Protein AF-A0A1G5S3S0-F1 (afdb_monomer_lite)

Radius of gyration: 12.98 Å; chains: 1; bounding box: 31×19×31 Å

Structure (mmCIF, N/CA/C/O backbone):
data_AF-A0A1G5S3S0-F1
#
_entry.id   AF-A0A1G5S3S0-F1
#
loop_
_atom_site.group_PDB
_atom_site.id
_atom_site.type_symbol
_atom_site.label_atom_id
_atom_site.label_alt_id
_atom_site.label_comp_id
_atom_site.label_asym_id
_atom_site.label_entity_id
_atom_site.label_seq_id
_atom_site.pdbx_PDB_ins_code
_atom_site.Cartn_x
_atom_site.Cartn_y
_atom_site.Cartn_z
_atom_site.occupancy
_atom_site.B_iso_or_equiv
_atom_site.auth_seq_id
_atom_site.auth_comp_id
_atom_site.auth_asym_id
_atom_site.auth_atom_id
_atom_site.pdbx_PDB_model_num
ATOM 1 N N . MET A 1 1 ? -1.199 -0.887 -15.481 1.00 78.81 1 MET A N 1
ATOM 2 C CA . MET A 1 1 ? -2.063 -1.424 -14.410 1.00 78.81 1 MET A CA 1
ATOM 3 C C . MET A 1 1 ? -2.204 -0.354 -13.356 1.00 78.81 1 MET A C 1
ATOM 5 O O . MET A 1 1 ? -1.256 0.396 -13.162 1.00 78.81 1 MET A O 1
ATOM 9 N N . ASP A 1 2 ? -3.371 -0.253 -12.736 1.00 91.75 2 ASP A N 1
ATOM 10 C CA . ASP A 1 2 ? -3.634 0.743 -11.702 1.00 91.75 2 ASP A CA 1
ATOM 11 C C . ASP A 1 2 ? -3.624 0.066 -10.332 1.00 91.75 2 ASP A C 1
ATOM 13 O O . ASP A 1 2 ? -4.654 -0.145 -9.694 1.00 91.75 2 ASP A O 1
ATOM 17 N N . PHE A 1 3 ? -2.422 -0.321 -9.900 1.00 92.44 3 PHE A N 1
ATOM 18 C CA . PHE A 1 3 ? -2.255 -1.076 -8.663 1.00 92.44 3 PHE A CA 1
ATOM 19 C C . PHE A 1 3 ? -2.732 -0.301 -7.437 1.00 92.44 3 PHE A C 1
ATOM 21 O O . PHE A 1 3 ? -3.182 -0.916 -6.477 1.00 92.44 3 PHE A O 1
ATOM 28 N N . ILE A 1 4 ? -2.672 1.034 -7.462 1.00 95.12 4 ILE A N 1
ATOM 29 C CA . ILE A 1 4 ? -3.162 1.861 -6.357 1.00 95.12 4 ILE A CA 1
ATOM 30 C C . ILE A 1 4 ? -4.663 1.630 -6.169 1.00 95.12 4 ILE A C 1
ATOM 32 O O . ILE A 1 4 ? -5.095 1.292 -5.066 1.00 95.12 4 ILE A O 1
ATOM 36 N N . ASN A 1 5 ? -5.446 1.751 -7.243 1.00 95.88 5 ASN A N 1
ATOM 37 C CA . ASN A 1 5 ? -6.888 1.526 -7.176 1.00 95.88 5 ASN A CA 1
ATOM 38 C C . ASN A 1 5 ? -7.246 0.053 -6.935 1.00 95.88 5 ASN A C 1
ATOM 40 O O . ASN A 1 5 ? -8.218 -0.226 -6.231 1.00 95.88 5 ASN A O 1
ATOM 44 N N . ASP A 1 6 ? -6.474 -0.888 -7.478 1.00 95.25 6 ASP A N 1
ATOM 45 C CA . ASP A 1 6 ? -6.720 -2.319 -7.271 1.00 95.25 6 ASP A CA 1
ATOM 46 C C . ASP A 1 6 ? -6.477 -2.728 -5.809 1.00 95.25 6 ASP A C 1
ATOM 48 O O . ASP A 1 6 ? -7.331 -3.372 -5.196 1.00 95.25 6 ASP A O 1
ATOM 52 N N . PHE A 1 7 ? -5.365 -2.292 -5.204 1.00 95.38 7 PHE A N 1
ATOM 53 C CA . PHE A 1 7 ? -5.102 -2.530 -3.782 1.00 95.38 7 PHE A CA 1
ATOM 54 C C . PHE A 1 7 ? -6.139 -1.846 -2.888 1.00 95.38 7 PHE A C 1
ATOM 56 O O . PHE A 1 7 ? -6.577 -2.447 -1.908 1.00 95.38 7 PHE A O 1
ATOM 63 N N . ASP A 1 8 ? -6.566 -0.627 -3.226 1.00 96.00 8 ASP A N 1
ATOM 64 C CA . ASP A 1 8 ? -7.593 0.091 -2.468 1.00 96.00 8 ASP A CA 1
ATOM 65 C C . ASP A 1 8 ? -8.916 -0.685 -2.418 1.00 96.00 8 ASP A C 1
ATOM 67 O O . ASP A 1 8 ? -9.483 -0.878 -1.337 1.00 96.00 8 ASP A O 1
ATOM 71 N N . LYS A 1 9 ? -9.367 -1.199 -3.569 1.00 96.38 9 LYS A N 1
ATOM 72 C CA . LYS A 1 9 ? -10.568 -2.039 -3.657 1.00 96.38 9 LYS A CA 1
ATOM 73 C C . LYS A 1 9 ? -10.421 -3.312 -2.838 1.00 96.38 9 LYS A C 1
ATOM 75 O O . LYS A 1 9 ? -11.289 -3.589 -2.015 1.00 96.38 9 LYS A O 1
ATOM 80 N N . ILE A 1 10 ? -9.310 -4.037 -2.994 1.00 95.88 10 ILE A N 1
ATOM 81 C CA . ILE A 1 10 ? -9.066 -5.291 -2.264 1.00 95.88 10 ILE A CA 1
ATOM 82 C C . ILE A 1 10 ? -9.086 -5.055 -0.749 1.00 95.88 10 ILE A C 1
ATOM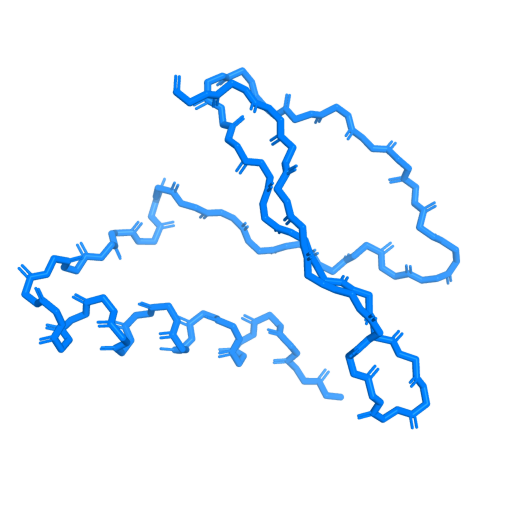 84 O O . ILE A 1 10 ? -9.741 -5.800 -0.020 1.00 95.88 10 ILE A O 1
ATOM 88 N N . ILE A 1 11 ? -8.414 -4.008 -0.258 1.00 95.50 11 ILE A N 1
ATOM 89 C CA . ILE A 1 11 ? -8.399 -3.667 1.172 1.00 95.50 11 ILE A CA 1
ATOM 90 C C . ILE A 1 11 ? -9.818 -3.359 1.661 1.00 95.50 11 ILE A C 1
ATOM 92 O O . ILE A 1 11 ? -10.243 -3.891 2.692 1.00 95.50 11 ILE A O 1
ATOM 96 N N . CYS A 1 12 ? -10.565 -2.530 0.929 1.00 95.38 12 CYS A N 1
ATOM 97 C CA . CYS A 1 12 ? -11.934 -2.165 1.291 1.00 95.38 12 CYS A CA 1
ATOM 98 C C . CYS A 1 12 ? -12.867 -3.385 1.312 1.00 95.38 12 CYS A C 1
ATOM 100 O O . CYS A 1 12 ? -13.586 -3.592 2.290 1.00 95.38 12 CYS A O 1
ATOM 102 N N . GLU A 1 13 ? -12.837 -4.209 0.268 1.00 96.81 13 GLU A N 1
ATOM 103 C CA . GLU A 1 13 ? -13.706 -5.379 0.121 1.00 96.81 13 GLU A CA 1
ATOM 104 C C . GLU A 1 13 ? -13.405 -6.439 1.182 1.00 96.81 13 GLU A C 1
ATOM 106 O O . GLU A 1 13 ? -14.299 -6.832 1.934 1.00 96.81 13 GLU A O 1
ATOM 111 N N . VAL A 1 14 ? -12.140 -6.852 1.309 1.00 96.81 14 VAL A N 1
ATOM 112 C CA . VAL A 1 14 ? -11.740 -7.898 2.261 1.00 96.81 14 VAL A CA 1
ATOM 113 C C . VAL A 1 14 ? -12.018 -7.455 3.695 1.00 96.81 14 VAL A C 1
ATOM 115 O O . VAL A 1 14 ? -12.593 -8.215 4.475 1.00 96.81 14 VAL A O 1
ATOM 118 N N . SER A 1 15 ? -11.668 -6.217 4.056 1.00 96.19 15 SER A N 1
ATOM 119 C CA . SER A 1 15 ? -11.919 -5.714 5.413 1.00 96.19 15 SER A CA 1
ATOM 120 C C . SER A 1 15 ? -13.414 -5.618 5.739 1.00 96.19 15 SER A C 1
ATOM 122 O O . SER A 1 15 ? -13.817 -5.917 6.867 1.00 96.19 15 SER A O 1
ATOM 124 N N . SER A 1 16 ? -14.246 -5.283 4.748 1.00 95.81 16 SER A N 1
ATOM 125 C CA . SER A 1 16 ? -15.706 -5.257 4.889 1.00 95.81 16 SER A CA 1
ATOM 126 C C . SER A 1 16 ? -16.286 -6.656 5.091 1.00 95.81 16 SER A C 1
ATOM 128 O O . SER A 1 16 ? -17.078 -6.854 6.011 1.00 95.81 16 SER A O 1
ATOM 130 N N . VAL A 1 17 ? -15.850 -7.644 4.299 1.00 97.44 17 VAL A N 1
ATOM 131 C CA . VAL A 1 17 ? -16.271 -9.053 4.439 1.00 97.44 17 VAL A CA 1
ATOM 132 C C . VAL A 1 17 ? -15.902 -9.614 5.815 1.00 97.44 17 VAL A C 1
ATOM 134 O O . VAL A 1 17 ? -16.669 -10.371 6.404 1.00 97.44 17 VAL A O 1
ATOM 137 N N . LEU A 1 18 ? -14.762 -9.199 6.368 1.00 97.00 18 LEU A N 1
ATOM 138 C CA . LEU A 1 18 ? -14.318 -9.591 7.708 1.00 97.00 18 LEU A CA 1
ATOM 139 C C . LEU A 1 18 ? -15.038 -8.840 8.847 1.00 97.00 18 LEU A C 1
ATOM 141 O O . LEU A 1 18 ? -14.701 -9.043 10.015 1.00 97.00 18 LEU A O 1
ATOM 145 N N . GLY A 1 19 ? -15.997 -7.958 8.537 1.00 96.38 19 GLY A N 1
ATOM 146 C CA . GLY A 1 19 ? -16.741 -7.163 9.521 1.00 96.38 19 GLY A CA 1
ATOM 147 C C . GLY A 1 19 ? -15.896 -6.097 10.228 1.00 96.38 19 GLY A C 1
ATOM 148 O O . GLY A 1 19 ? -16.281 -5.605 11.288 1.00 96.38 19 GLY A O 1
ATOM 149 N N . LYS A 1 20 ? -14.730 -5.752 9.671 1.00 95.31 20 LYS A N 1
ATOM 150 C CA . LYS A 1 20 ? -13.777 -4.781 10.229 1.00 95.31 20 LYS A CA 1
ATOM 151 C C . LYS A 1 20 ? -13.344 -3.786 9.149 1.00 95.31 20 LYS A C 1
ATOM 153 O O . LYS A 1 20 ? -12.158 -3.749 8.822 1.00 95.31 20 LYS A O 1
ATOM 158 N N . PRO A 1 21 ? -14.275 -3.000 8.574 1.00 94.69 21 PRO A N 1
ATOM 159 C CA . PRO A 1 21 ? -13.958 -2.096 7.476 1.00 94.69 21 PRO A CA 1
ATOM 160 C C . PRO A 1 21 ? -12.859 -1.114 7.889 1.00 94.69 21 PRO A C 1
ATOM 162 O O . PRO A 1 21 ? -12.946 -0.459 8.932 1.00 94.69 21 PRO A O 1
ATOM 165 N N . ILE A 1 22 ? -11.815 -1.011 7.070 1.00 94.25 22 ILE A N 1
ATOM 166 C CA . ILE A 1 22 ? -10.713 -0.079 7.312 1.00 94.25 22 ILE A CA 1
ATOM 167 C C . ILE A 1 22 ? -11.055 1.257 6.651 1.00 94.25 22 ILE A C 1
ATOM 169 O O . ILE A 1 22 ? -11.323 1.332 5.455 1.00 94.25 22 ILE A O 1
ATOM 173 N N . ASN A 1 23 ? -11.035 2.337 7.432 1.00 92.12 23 ASN A N 1
ATOM 174 C CA . ASN A 1 23 ? -11.250 3.682 6.906 1.00 92.12 23 ASN A CA 1
ATOM 175 C C . ASN A 1 23 ? -10.048 4.117 6.046 1.00 92.12 23 ASN A C 1
ATOM 177 O O . ASN A 1 23 ? -8.911 4.018 6.501 1.00 92.12 23 ASN A O 1
ATOM 181 N N . LYS A 1 24 ? -10.292 4.674 4.851 1.00 88.19 24 LYS A N 1
ATOM 182 C CA . LYS A 1 24 ? -9.247 5.174 3.934 1.00 88.19 24 LYS A CA 1
ATOM 183 C C . LYS A 1 24 ? -8.284 6.185 4.554 1.00 88.19 24 LYS A C 1
ATOM 185 O O . LYS A 1 24 ? -7.141 6.274 4.147 1.00 88.19 24 LYS A O 1
ATOM 190 N N . THR A 1 25 ? -8.707 6.921 5.578 1.00 90.56 25 THR A N 1
ATOM 191 C CA . THR A 1 25 ? -7.827 7.844 6.321 1.00 90.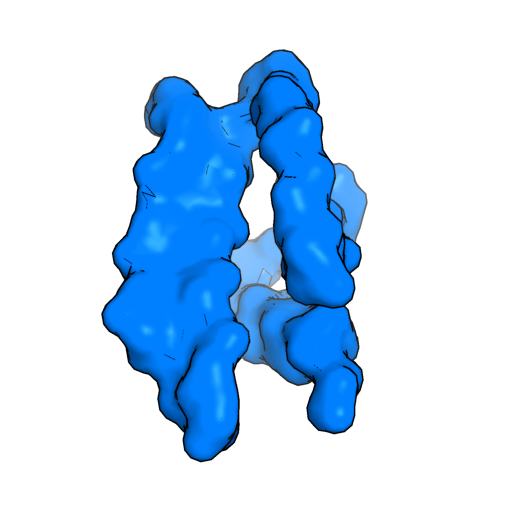56 25 THR A CA 1
ATOM 192 C C . THR A 1 25 ? -6.774 7.137 7.185 1.00 90.56 25 THR A C 1
ATOM 194 O O . THR A 1 25 ? -5.908 7.796 7.755 1.00 90.56 25 THR A O 1
ATOM 197 N N . LYS A 1 26 ? -6.851 5.806 7.328 1.00 91.50 26 LYS A N 1
ATOM 198 C CA . LYS A 1 26 ? -5.959 4.993 8.169 1.00 91.50 26 LYS A CA 1
ATOM 199 C C . LYS A 1 26 ? -4.823 4.324 7.400 1.00 91.50 26 LYS A C 1
ATOM 201 O O . LYS A 1 26 ? -3.954 3.746 8.046 1.00 91.50 26 LYS A O 1
ATOM 206 N N . TYR A 1 27 ? -4.820 4.381 6.070 1.00 94.12 27 TYR A N 1
ATOM 207 C CA . TYR A 1 27 ? -3.754 3.811 5.253 1.00 94.12 27 TYR A CA 1
ATOM 208 C C . TYR A 1 27 ? -3.468 4.674 4.024 1.00 94.12 27 TYR A C 1
ATOM 210 O O . TYR A 1 27 ? -4.297 5.465 3.588 1.00 94.12 27 TYR A O 1
ATOM 218 N N . GLU A 1 28 ? -2.276 4.500 3.467 1.00 93.94 28 GLU A N 1
ATOM 219 C CA . GLU A 1 28 ? -1.829 5.131 2.228 1.00 93.94 28 GLU A CA 1
ATOM 220 C C . GLU A 1 28 ? -1.276 4.033 1.316 1.00 93.94 28 GLU A C 1
ATOM 222 O O . GLU A 1 28 ? -0.589 3.123 1.786 1.00 93.94 28 GLU A O 1
ATOM 227 N N . ILE A 1 29 ? -1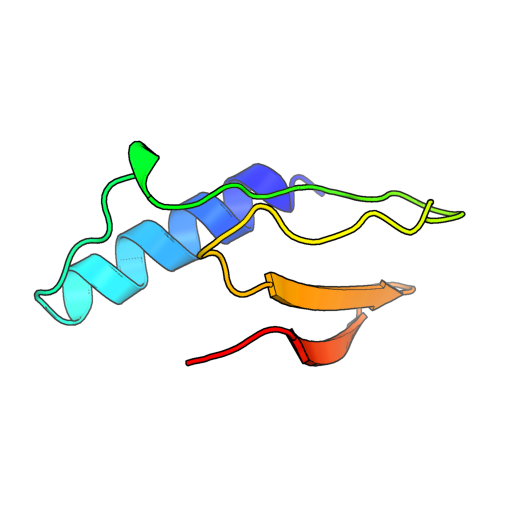.568 4.114 0.018 1.00 94.69 29 ILE A N 1
ATOM 228 C CA . ILE A 1 29 ? -1.003 3.220 -0.994 1.00 94.69 29 ILE A CA 1
ATOM 229 C C . ILE A 1 29 ? -0.087 4.053 -1.880 1.00 94.69 29 ILE A C 1
ATOM 231 O O . ILE A 1 29 ? -0.514 5.044 -2.469 1.00 94.69 29 ILE A O 1
ATOM 235 N N . VAL A 1 30 ? 1.176 3.643 -1.969 1.00 92.69 30 VAL A N 1
ATOM 236 C CA . VAL A 1 30 ? 2.206 4.364 -2.717 1.00 92.69 30 VAL A CA 1
ATOM 237 C C . VAL A 1 30 ? 2.845 3.422 -3.720 1.00 92.69 30 VAL A C 1
ATOM 239 O O . VAL A 1 30 ? 3.518 2.468 -3.326 1.00 92.69 30 VAL A O 1
ATOM 242 N N . ASP A 1 31 ? 2.700 3.729 -5.008 1.00 92.56 31 ASP A N 1
ATOM 243 C CA . ASP A 1 31 ? 3.577 3.168 -6.031 1.00 92.56 31 ASP A CA 1
ATOM 244 C C . ASP A 1 31 ? 4.926 3.899 -5.978 1.00 92.56 31 ASP A C 1
ATOM 246 O O . ASP A 1 31 ? 5.014 5.119 -6.145 1.00 92.56 31 ASP A O 1
ATOM 250 N N . ARG A 1 32 ? 5.988 3.152 -5.670 1.00 90.19 32 ARG A N 1
ATOM 251 C CA . ARG A 1 32 ? 7.349 3.691 -5.547 1.00 90.19 32 ARG A CA 1
ATOM 252 C C . ARG A 1 32 ? 8.084 3.769 -6.886 1.00 90.19 32 ARG A C 1
ATOM 254 O O . ARG A 1 32 ? 9.165 4.358 -6.911 1.00 90.19 32 ARG A O 1
ATOM 261 N N . GLY A 1 33 ? 7.521 3.209 -7.957 1.00 89.25 33 GLY A N 1
ATOM 262 C CA . GLY A 1 33 ? 8.128 3.159 -9.281 1.00 89.25 33 GLY A CA 1
ATOM 263 C C . GLY A 1 33 ? 9.461 2.404 -9.327 1.00 89.25 33 GLY A C 1
ATOM 264 O O . GLY A 1 33 ? 9.910 1.790 -8.355 1.00 89.25 33 GLY A O 1
ATOM 265 N N . ILE A 1 34 ? 10.108 2.462 -10.491 1.00 87.50 34 ILE A N 1
ATOM 266 C CA . ILE A 1 34 ? 11.433 1.887 -10.738 1.00 87.50 34 ILE A CA 1
ATOM 267 C C . 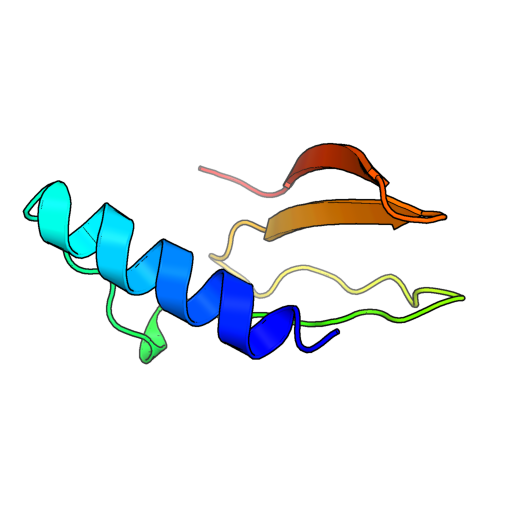ILE A 1 34 ? 12.313 2.984 -11.367 1.00 87.50 34 ILE A C 1
ATOM 269 O O . ILE A 1 34 ? 11.916 3.537 -12.392 1.00 87.50 34 ILE A O 1
ATOM 273 N N . PRO A 1 35 ? 13.494 3.308 -10.805 1.00 87.12 35 PRO A N 1
ATOM 274 C CA . PRO A 1 35 ? 14.039 2.808 -9.543 1.00 87.12 35 PRO A CA 1
ATOM 275 C C . PRO A 1 35 ? 13.284 3.379 -8.334 1.00 87.12 35 PRO A C 1
ATOM 277 O O . PRO A 1 35 ? 12.983 4.572 -8.282 1.00 87.12 35 PRO A O 1
ATOM 280 N N . HIS A 1 36 ? 13.013 2.538 -7.336 1.00 86.00 36 HIS A N 1
ATOM 281 C CA . HIS A 1 36 ? 12.348 3.000 -6.123 1.00 86.00 36 HIS A CA 1
ATOM 282 C C . HIS A 1 36 ? 13.295 3.860 -5.276 1.00 86.00 36 HIS A C 1
ATOM 284 O O . HIS A 1 36 ? 14.472 3.543 -5.114 1.00 86.00 36 HIS A O 1
ATOM 290 N N . GLN A 1 37 ? 12.768 4.936 -4.695 1.00 85.06 37 GLN A N 1
ATOM 291 C CA . GLN A 1 37 ? 13.481 5.759 -3.717 1.00 85.06 37 GLN A CA 1
ATOM 292 C C . GLN A 1 37 ? 13.059 5.340 -2.300 1.00 85.06 37 GLN A C 1
ATOM 294 O O . GLN A 1 37 ? 11.880 5.509 -1.954 1.00 85.06 37 GLN A O 1
ATOM 299 N N . PRO A 1 38 ? 13.969 4.790 -1.471 1.00 84.44 38 PRO A N 1
ATOM 300 C CA . PRO A 1 38 ? 13.653 4.426 -0.095 1.00 84.44 38 PRO A CA 1
ATOM 301 C C . PRO A 1 38 ? 13.168 5.642 0.699 1.00 84.44 38 PRO A C 1
ATOM 303 O O . PRO A 1 38 ? 13.746 6.725 0.617 1.00 84.44 38 PRO A O 1
ATOM 306 N N . ARG A 1 39 ? 12.114 5.465 1.496 1.00 86.62 39 ARG A N 1
ATOM 307 C CA . ARG A 1 39 ? 11.668 6.463 2.476 1.00 86.62 39 ARG A CA 1
ATOM 308 C C . ARG A 1 39 ? 11.372 5.786 3.801 1.00 86.62 39 ARG A C 1
ATOM 310 O O . ARG A 1 39 ? 10.882 4.657 3.823 1.00 86.62 39 ARG A O 1
ATOM 317 N N . SER A 1 40 ? 11.637 6.500 4.888 1.00 89.00 40 SER A N 1
ATOM 318 C CA . SER A 1 40 ? 11.232 6.078 6.226 1.00 89.00 40 SER A CA 1
ATOM 319 C C . SER A 1 40 ? 9.712 5.978 6.322 1.00 89.00 40 SER A C 1
ATOM 321 O O . SER A 1 40 ? 8.985 6.745 5.685 1.00 89.00 40 SER A O 1
ATOM 323 N N . LEU A 1 41 ? 9.239 5.031 7.131 1.00 89.50 41 LEU A N 1
ATOM 324 C CA . LEU A 1 41 ? 7.822 4.916 7.449 1.00 89.50 41 LEU A CA 1
ATOM 325 C C . LEU A 1 41 ? 7.383 6.101 8.318 1.00 89.50 41 LEU A C 1
ATOM 327 O O . LEU A 1 41 ? 8.150 6.514 9.195 1.00 89.50 41 LEU A O 1
ATOM 331 N N . PRO A 1 42 ? 6.166 6.635 8.113 1.00 88.94 42 PRO A N 1
ATOM 332 C CA . PRO A 1 42 ? 5.586 7.590 9.044 1.00 88.94 42 PRO A CA 1
ATOM 333 C C . PRO A 1 42 ? 5.544 7.013 10.463 1.00 88.94 42 PRO A C 1
ATOM 335 O O . PRO A 1 42 ? 5.327 5.814 10.661 1.00 88.94 42 PRO A O 1
ATOM 338 N N . THR A 1 43 ? 5.746 7.867 11.464 1.00 90.06 43 THR A N 1
ATOM 339 C CA . THR A 1 43 ? 5.695 7.458 12.871 1.00 90.06 43 THR A CA 1
ATOM 340 C C . THR A 1 43 ? 4.350 6.809 13.193 1.00 90.06 43 THR A C 1
ATOM 342 O O . THR A 1 43 ? 3.298 7.371 12.899 1.00 90.06 43 THR A O 1
ATOM 345 N N . GLY A 1 44 ? 4.388 5.631 13.819 1.00 90.12 44 GLY A N 1
ATOM 346 C CA . GLY A 1 44 ? 3.183 4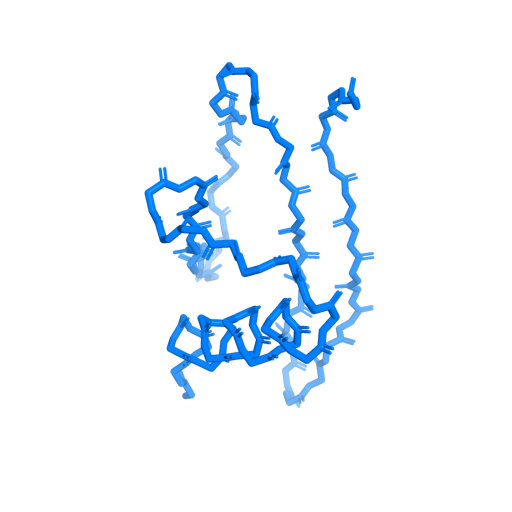.883 14.188 1.00 90.12 44 GLY A CA 1
ATOM 347 C C . GLY A 1 44 ? 2.519 4.131 13.031 1.00 90.12 44 GLY A C 1
ATOM 348 O O . GLY A 1 44 ? 1.424 3.608 13.213 1.00 90.12 44 GLY A O 1
ATOM 349 N N . MET A 1 45 ? 3.160 4.060 11.860 1.00 91.06 45 MET A N 1
ATOM 350 C CA . MET A 1 45 ? 2.693 3.248 10.738 1.00 91.06 45 MET A CA 1
ATOM 351 C C . MET A 1 45 ? 3.566 2.011 10.516 1.00 91.06 45 MET A C 1
ATOM 353 O O . MET A 1 45 ? 4.778 2.015 10.739 1.00 91.06 45 MET A O 1
ATOM 357 N N . MET A 1 46 ? 2.924 0.957 10.013 1.00 93.62 46 MET A N 1
ATOM 358 C CA . MET A 1 46 ? 3.568 -0.240 9.485 1.00 93.62 46 MET A CA 1
ATOM 359 C C . MET A 1 46 ? 3.454 -0.231 7.962 1.00 93.62 46 MET A C 1
ATOM 361 O O . MET A 1 46 ? 2.371 -0.030 7.415 1.00 93.62 46 MET A O 1
ATOM 365 N N . GLY A 1 47 ? 4.563 -0.481 7.273 1.00 92.94 47 GL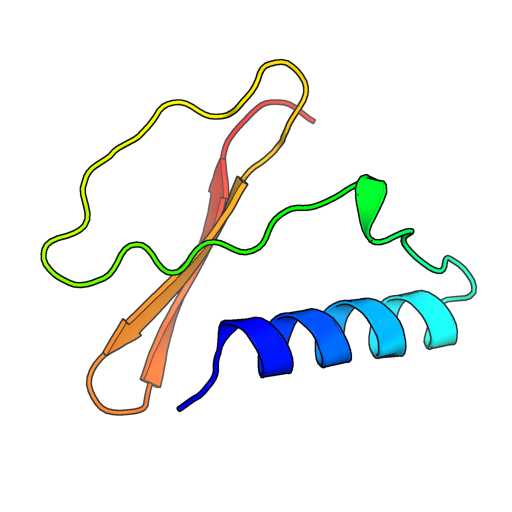Y A N 1
ATOM 366 C CA . GLY A 1 47 ? 4.557 -0.682 5.831 1.00 92.94 47 GLY A CA 1
ATOM 367 C C . GLY A 1 47 ? 4.229 -2.129 5.497 1.00 92.94 47 GLY A C 1
ATOM 368 O O . GLY A 1 47 ? 4.936 -3.027 5.950 1.00 92.94 47 GLY A O 1
ATOM 369 N N . VAL A 1 48 ? 3.214 -2.349 4.667 1.00 94.12 48 VAL A N 1
ATOM 370 C CA . VAL A 1 48 ? 3.012 -3.605 3.934 1.00 94.12 48 VAL A CA 1
ATOM 371 C C . VAL A 1 48 ? 3.402 -3.334 2.488 1.00 94.12 48 VAL A C 1
ATOM 373 O O . VAL A 1 48 ? 2.926 -2.367 1.899 1.00 94.12 48 VAL A O 1
ATOM 376 N N . TYR A 1 49 ? 4.313 -4.128 1.935 1.00 92.69 49 TYR A N 1
ATOM 377 C CA . TYR A 1 49 ? 4.889 -3.860 0.618 1.00 92.69 49 TYR A CA 1
ATOM 378 C C . TYR A 1 49 ? 4.878 -5.099 -0.262 1.00 92.69 49 TYR A C 1
ATOM 380 O O . TYR A 1 49 ? 5.029 -6.222 0.225 1.00 92.69 49 TYR A O 1
ATOM 388 N N . THR A 1 50 ? 4.764 -4.866 -1.568 1.00 93.56 50 THR A N 1
ATOM 389 C CA . THR A 1 50 ? 4.913 -5.899 -2.590 1.00 93.56 50 THR A CA 1
ATOM 390 C C . THR A 1 50 ? 5.945 -5.473 -3.631 1.00 93.56 50 THR A C 1
ATOM 392 O O . THR A 1 50 ? 6.135 -4.277 -3.849 1.00 93.56 50 THR A O 1
ATOM 395 N N . PHE A 1 51 ? 6.613 -6.439 -4.259 1.00 92.44 51 PHE A N 1
ATOM 396 C CA . PHE A 1 51 ? 7.431 -6.203 -5.449 1.00 92.44 51 PHE A CA 1
ATOM 397 C C . PHE A 1 51 ? 6.747 -6.835 -6.653 1.00 92.44 51 PHE A C 1
ATOM 399 O O . PHE A 1 51 ? 6.446 -8.025 -6.612 1.00 92.44 51 PHE A O 1
ATOM 406 N N . TRP A 1 52 ? 6.533 -6.050 -7.706 1.00 91.19 52 TRP A N 1
ATOM 407 C CA . TRP A 1 52 ? 5.973 -6.514 -8.971 1.00 91.19 52 TRP A CA 1
ATOM 408 C C . TRP A 1 52 ? 7.034 -6.449 -10.069 1.00 91.19 52 TRP A C 1
ATOM 410 O O . TRP A 1 52 ? 7.745 -5.447 -10.184 1.00 91.19 52 TRP A O 1
ATOM 420 N N . TYR A 1 53 ? 7.148 -7.513 -10.856 1.00 90.44 53 TYR A N 1
ATOM 421 C CA . TYR A 1 53 ? 8.084 -7.610 -11.969 1.00 90.44 53 TYR A CA 1
ATOM 422 C C . TYR A 1 53 ? 7.504 -8.522 -13.052 1.00 90.44 53 TYR A C 1
ATOM 424 O O . TYR A 1 53 ? 7.084 -9.634 -12.753 1.00 90.44 53 TYR A O 1
ATOM 432 N N . GLU A 1 54 ? 7.470 -8.041 -14.298 1.00 92.06 54 GLU A N 1
ATOM 433 C CA . GLU A 1 54 ? 7.072 -8.822 -15.486 1.00 92.06 54 GLU A CA 1
ATOM 434 C C . GLU A 1 54 ? 5.745 -9.600 -15.364 1.00 92.06 54 GLU A C 1
ATOM 436 O O . GLU A 1 54 ? 5.576 -10.667 -15.940 1.00 92.06 54 GLU A O 1
ATOM 441 N N . GLY A 1 55 ? 4.758 -9.035 -14.663 1.00 91.06 55 GLY A N 1
ATOM 442 C CA . GLY A 1 55 ? 3.440 -9.658 -14.491 1.00 91.06 55 GLY A CA 1
ATOM 443 C C . GLY A 1 55 ? 3.257 -10.388 -13.164 1.00 91.06 55 GLY A C 1
ATOM 444 O O . GLY A 1 55 ? 2.112 -10.605 -12.774 1.00 91.06 55 GLY A O 1
ATOM 445 N N . ASP A 1 56 ? 4.335 -10.640 -12.423 1.00 93.50 56 ASP A N 1
ATOM 446 C CA . ASP A 1 56 ? 4.306 -11.426 -11.193 1.00 93.50 56 ASP A CA 1
ATOM 447 C C . ASP A 1 56 ? 4.614 -10.599 -9.940 1.00 93.50 56 ASP A C 1
ATOM 449 O O . ASP A 1 56 ? 5.460 -9.699 -9.925 1.00 93.50 56 ASP A O 1
ATOM 453 N N . PHE A 1 57 ? 3.941 -10.947 -8.839 1.00 91.69 57 PHE A N 1
ATOM 454 C CA . PHE A 1 57 ? 4.282 -10.454 -7.506 1.00 91.69 57 PHE A CA 1
ATOM 455 C C . PHE A 1 57 ? 5.369 -11.339 -6.894 1.00 91.69 57 PHE A C 1
ATOM 457 O O . PHE A 1 57 ? 5.124 -12.477 -6.503 1.00 91.69 57 PHE A O 1
ATOM 464 N N . LEU A 1 58 ? 6.577 -10.796 -6.777 1.00 91.62 58 LEU A N 1
ATOM 465 C CA . LEU A 1 58 ? 7.761 -11.532 -6.337 1.00 91.62 58 LEU A CA 1
ATOM 466 C C . LEU A 1 58 ? 7.827 -11.721 -4.818 1.00 91.62 58 LEU A C 1
ATOM 468 O O . LEU A 1 58 ? 8.404 -12.688 -4.324 1.00 91.62 58 LEU A O 1
ATOM 472 N N . LYS A 1 59 ? 7.306 -10.755 -4.056 1.00 89.62 59 LYS A N 1
ATOM 473 C CA . LYS A 1 59 ? 7.405 -10.748 -2.593 1.00 89.62 59 LYS A CA 1
ATOM 474 C C . LYS A 1 59 ? 6.302 -9.908 -1.978 1.00 89.62 59 LYS A C 1
ATOM 476 O O . LYS A 1 59 ? 5.995 -8.842 -2.495 1.00 89.62 59 LYS A O 1
ATOM 481 N N . LEU A 1 60 ? 5.808 -10.360 -0.829 1.00 92.12 60 LEU A N 1
ATOM 482 C CA . LEU A 1 60 ? 4.995 -9.602 0.117 1.00 92.12 60 LEU A CA 1
ATOM 483 C C . LEU A 1 60 ? 5.746 -9.541 1.451 1.00 92.12 60 LEU A C 1
ATOM 485 O O . LEU A 1 60 ? 6.316 -10.540 1.895 1.00 92.12 60 LEU A O 1
ATOM 489 N N . GLY A 1 61 ? 5.770 -8.382 2.097 1.00 92.19 61 GLY A N 1
ATOM 490 C CA . GLY A 1 61 ? 6.433 -8.228 3.387 1.00 92.19 61 GLY A CA 1
ATOM 491 C C . GLY A 1 61 ? 5.833 -7.124 4.240 1.00 92.19 61 GLY A C 1
ATOM 492 O O . GLY A 1 61 ? 5.037 -6.314 3.770 1.00 92.19 61 GLY A O 1
ATOM 493 N N . LYS A 1 62 ? 6.248 -7.100 5.511 1.00 93.38 62 LYS A N 1
ATOM 494 C CA . LYS A 1 62 ? 5.902 -6.052 6.473 1.00 93.38 62 LYS A CA 1
ATOM 495 C C . LYS A 1 62 ? 7.156 -5.433 7.089 1.00 93.38 62 LYS A C 1
ATOM 497 O O . LYS A 1 62 ? 8.135 -6.144 7.319 1.00 93.38 62 LYS A O 1
ATOM 502 N N . ALA A 1 63 ? 7.125 -4.136 7.369 1.00 91.25 63 ALA A N 1
ATOM 503 C CA . ALA A 1 63 ? 8.203 -3.387 8.013 1.00 91.25 63 ALA A CA 1
ATOM 504 C C . ALA A 1 63 ? 7.635 -2.388 9.032 1.00 91.25 63 ALA A C 1
ATOM 506 O O . ALA A 1 63 ? 6.605 -1.771 8.776 1.00 91.25 63 ALA A O 1
ATOM 507 N N . GLY A 1 64 ? 8.319 -2.206 10.163 1.00 86.81 64 GLY A N 1
ATOM 508 C CA . GLY A 1 64 ? 7.869 -1.349 11.267 1.00 86.81 64 GLY A CA 1
ATOM 509 C C . GLY A 1 64 ? 7.306 -2.131 12.468 1.00 86.81 64 GLY A C 1
ATOM 510 O O . GLY A 1 64 ? 7.127 -3.352 12.381 1.00 86.81 64 GLY A O 1
ATOM 511 N N . PRO A 1 65 ? 7.090 -1.447 13.606 1.00 76.50 65 PRO A N 1
ATOM 512 C CA . PRO A 1 65 ? 6.575 -2.046 14.839 1.00 76.50 65 PRO A CA 1
ATOM 513 C C . PRO A 1 65 ? 5.101 -2.467 14.706 1.00 76.50 65 PRO A C 1
ATOM 515 O O . PRO A 1 65 ? 4.372 -1.891 13.900 1.00 76.50 65 PRO A O 1
ATOM 518 N N . MET A 1 66 ? 4.696 -3.490 15.475 1.00 57.34 66 MET A N 1
ATOM 519 C CA . MET A 1 66 ? 3.283 -3.869 15.668 1.00 57.34 66 MET A CA 1
ATOM 520 C C . MET A 1 66 ? 2.626 -3.008 16.736 1.00 57.34 66 MET A C 1
ATOM 522 O O . MET A 1 66 ? 3.328 -2.690 17.721 1.00 57.34 66 MET A O 1
#

Foldseek 3Di:
DPVQVVVVVVLQVVCVVVVRGDDPVQDDDDDQDPVGDDDDDPPPDKDWDWDDDPHDTPDTDIDDDD

pLDDT: mean 91.36, std 5.81, range [57.34, 97.44]

Organism: NCBI:txid1120920

Secondary structure (DSSP, 8-state):
--HHHHHHHHHHHHHHHTT-PPPGGG------TTTT---PPPTT--EEEEEEETTEEEEEEEES--

Sequence (66 aa):
MDFINDFDKIICEVSSVLGKPINKTKYEIVDRGIPHQPRSLPTGMMGVYTFWYEGDFLKLGKAGPM